Protein AF-A0A135WG41-F1 (afdb_monomer_lite)

Radius of gyration: 17.04 Å; chains: 1; bounding box: 44×30×46 Å

Sequence (139 aa):
MECYDFHQKEIEEKCKSNSIEYTKAKWGENDFYFKIKAQNIEQFNVVFPYAYANGSMNNFACLSLEKDVFSIGHRVFKRVWGEIKDTETPIITINDNTALLWVSYDGDGAVFISNDNRYSQLSLLTKTFPLNTNYSIWC

pLDDT: mean 84.3, std 11.3, range [27.62, 96.19]

Foldseek 3Di:
DDPDPVLVVVLVVLCVVVVWDKDKDDDPDHDIDIDTDDPDPVSCVSCVVVLLVCQLQVHKRKDKPPDDQWDWDWDWDQDPPRDIDTDIDIDGDADAFIWMWIQHYNSPDIDIDHPYPCPVDPVSVVVPDPPPDDDDDDD

Structure (mmCIF, N/CA/C/O backbone):
data_AF-A0A135WG41-F1
#
_entry.id   AF-A0A135WG41-F1
#
loop_
_atom_site.group_PDB
_atom_site.id
_atom_site.type_symbol
_atom_site.label_atom_id
_atom_site.label_alt_id
_atom_site.label_comp_id
_atom_site.label_asym_id
_atom_site.label_entity_id
_atom_site.label_seq_id
_atom_site.pdbx_PDB_ins_code
_atom_site.Cartn_x
_atom_site.Cartn_y
_atom_site.Cartn_z
_atom_site.occupancy
_atom_site.B_iso_or_equiv
_atom_site.auth_seq_id
_atom_site.auth_comp_id
_atom_site.auth_asym_id
_atom_site.auth_atom_id
_atom_site.pdbx_PDB_model_num
ATOM 1 N N . MET A 1 1 ? 11.567 10.101 -11.076 1.00 27.62 1 MET A N 1
ATOM 2 C CA . MET A 1 1 ? 11.309 11.548 -11.283 1.00 27.62 1 MET A CA 1
ATOM 3 C C . MET A 1 1 ? 11.142 12.145 -9.894 1.00 27.62 1 MET A C 1
ATOM 5 O O . MET A 1 1 ? 10.538 11.468 -9.077 1.00 27.62 1 MET A O 1
ATOM 9 N N . GLU A 1 2 ? 11.796 13.273 -9.602 1.00 31.48 2 GLU A N 1
ATOM 10 C CA . GLU A 1 2 ? 12.185 13.732 -8.251 1.00 31.48 2 GLU A CA 1
ATOM 11 C C . GLU A 1 2 ? 11.108 13.573 -7.163 1.00 31.48 2 GLU A C 1
ATOM 13 O O . GLU A 1 2 ? 10.164 14.350 -7.064 1.00 31.48 2 GLU A O 1
ATOM 18 N N . CYS A 1 3 ? 11.310 12.595 -6.283 1.00 38.53 3 CYS A N 1
ATOM 19 C CA . CYS A 1 3 ? 10.788 12.635 -4.927 1.00 38.53 3 CYS A CA 1
ATOM 20 C C . CYS A 1 3 ? 12.013 12.859 -4.035 1.00 38.53 3 CYS A C 1
ATOM 22 O O . CYS A 1 3 ? 12.946 12.057 -4.036 1.00 38.53 3 CYS A O 1
ATOM 24 N N . TYR A 1 4 ? 12.069 14.030 -3.399 1.00 47.19 4 TYR A N 1
ATOM 25 C CA . TYR A 1 4 ? 13.244 14.521 -2.685 1.00 47.19 4 TYR A CA 1
ATOM 26 C C . TYR A 1 4 ? 13.749 13.511 -1.642 1.00 47.19 4 TYR A C 1
ATOM 28 O O . TYR A 1 4 ? 12.971 13.023 -0.820 1.00 47.19 4 TYR A O 1
ATOM 36 N N . ASP A 1 5 ? 15.074 13.313 -1.599 1.00 53.22 5 ASP A N 1
ATOM 37 C CA . ASP A 1 5 ? 15.834 12.553 -0.582 1.00 53.22 5 ASP A CA 1
ATOM 38 C C . ASP A 1 5 ? 15.389 12.823 0.877 1.00 53.22 5 ASP A C 1
ATOM 40 O O . ASP A 1 5 ? 15.638 12.018 1.780 1.00 53.22 5 ASP A O 1
ATOM 44 N N . PHE A 1 6 ? 14.740 13.966 1.127 1.00 52.41 6 PHE A N 1
ATOM 45 C CA . PHE A 1 6 ? 14.243 14.388 2.432 1.00 52.41 6 PHE A CA 1
ATOM 46 C C . PHE A 1 6 ? 13.127 13.483 2.985 1.00 52.41 6 PHE A C 1
ATOM 48 O O . PHE A 1 6 ? 13.208 13.069 4.141 1.00 52.41 6 PHE A O 1
ATOM 55 N N . HIS A 1 7 ? 12.137 13.093 2.170 1.00 68.31 7 HIS A N 1
ATOM 56 C CA . HIS A 1 7 ? 11.020 12.263 2.647 1.00 68.31 7 HIS A CA 1
ATOM 57 C C . HIS A 1 7 ? 11.452 10.830 2.963 1.00 68.31 7 HIS A C 1
ATOM 59 O O . HIS A 1 7 ? 10.914 10.204 3.877 1.00 68.31 7 HIS A O 1
ATOM 65 N N . GLN A 1 8 ? 12.455 10.318 2.243 1.00 76.62 8 GLN A N 1
ATOM 66 C CA . GLN A 1 8 ? 12.993 8.987 2.493 1.00 76.62 8 GLN A CA 1
ATOM 67 C C . GLN A 1 8 ? 13.700 8.915 3.854 1.00 76.62 8 GLN A C 1
ATOM 69 O O . GLN A 1 8 ? 13.484 7.979 4.621 1.00 76.62 8 GLN A O 1
ATOM 74 N N . LYS A 1 9 ? 14.553 9.889 4.185 1.00 83.31 9 LYS A N 1
ATOM 75 C CA . LYS A 1 9 ? 15.227 9.885 5.493 1.00 83.31 9 LYS A CA 1
ATOM 76 C C . LYS A 1 9 ? 14.227 10.043 6.631 1.00 83.31 9 LYS A C 1
ATOM 78 O O . LYS A 1 9 ? 14.311 9.309 7.612 1.00 83.31 9 LYS A O 1
ATOM 83 N N . GLU A 1 10 ? 13.252 10.929 6.459 1.00 88.38 10 GLU A N 1
ATOM 84 C CA . GLU A 1 10 ? 12.213 11.163 7.456 1.00 88.38 10 GLU A CA 1
ATOM 85 C C . GLU A 1 10 ? 11.389 9.895 7.735 1.00 88.38 10 GLU A C 1
ATOM 87 O O . GLU A 1 10 ? 11.245 9.497 8.893 1.00 88.38 10 GLU A O 1
ATOM 92 N N . ILE A 1 11 ? 10.902 9.204 6.696 1.00 88.44 11 ILE A N 1
ATOM 93 C CA . ILE A 1 11 ? 10.103 7.984 6.882 1.00 88.44 11 ILE A CA 1
ATOM 94 C C . ILE A 1 11 ? 10.930 6.856 7.513 1.00 88.44 11 ILE A C 1
ATOM 96 O O . ILE A 1 11 ? 10.425 6.121 8.362 1.00 88.44 11 ILE A O 1
ATOM 100 N N . GLU A 1 12 ? 12.218 6.746 7.168 1.00 90.19 12 GLU A N 1
ATOM 101 C CA . GLU A 1 12 ? 13.136 5.783 7.782 1.00 90.19 12 GLU A CA 1
ATOM 102 C C . GLU A 1 12 ? 13.349 6.072 9.276 1.00 90.19 12 GLU A C 1
ATOM 104 O O . GLU A 1 12 ? 13.324 5.152 10.095 1.00 90.19 12 GLU A O 1
ATOM 109 N N . GLU A 1 13 ? 13.532 7.337 9.656 1.00 92.88 13 GLU A N 1
ATOM 110 C CA . GLU A 1 13 ? 13.663 7.754 11.056 1.00 92.88 13 GLU A CA 1
ATOM 111 C C . GLU A 1 13 ? 12.376 7.512 11.849 1.00 92.88 13 GLU A C 1
ATOM 113 O O . GLU A 1 13 ? 12.426 7.001 12.974 1.00 92.88 13 GLU A O 1
ATOM 118 N N . LYS A 1 14 ? 11.209 7.802 11.260 1.00 93.12 14 LYS A N 1
ATOM 119 C CA . LYS A 1 14 ? 9.910 7.475 11.863 1.00 93.12 14 LYS A CA 1
ATOM 120 C C . LYS A 1 14 ? 9.739 5.978 12.060 1.00 93.12 14 LYS A C 1
ATOM 122 O O . LYS A 1 14 ? 9.340 5.563 13.147 1.00 93.12 14 LYS A O 1
ATOM 127 N N . CYS A 1 15 ? 10.092 5.165 11.067 1.00 93.81 15 CYS A N 1
ATOM 128 C CA . CYS A 1 15 ? 10.003 3.716 11.202 1.00 93.81 15 CYS A CA 1
ATOM 129 C C . CYS A 1 15 ? 10.922 3.206 12.320 1.00 93.81 15 CYS A C 1
ATOM 131 O O . CYS A 1 15 ? 10.469 2.473 13.195 1.00 93.81 15 CYS A O 1
ATOM 133 N N . LYS A 1 16 ? 12.183 3.658 12.363 1.00 94.81 16 LYS A N 1
ATOM 134 C CA . LYS A 1 16 ? 13.141 3.276 13.417 1.00 94.81 16 LYS A CA 1
ATOM 135 C C . LYS A 1 16 ? 12.668 3.681 14.812 1.00 94.81 16 LYS A C 1
ATOM 137 O O . LYS A 1 16 ? 12.663 2.852 15.716 1.00 94.81 16 LYS A O 1
ATOM 142 N N . SER A 1 17 ? 12.245 4.934 14.985 1.00 96.19 17 SER A N 1
ATOM 143 C CA . SER A 1 17 ? 11.791 5.461 16.283 1.00 96.19 17 SER A CA 1
ATOM 144 C C . SER A 1 17 ? 10.516 4.794 16.805 1.00 96.19 17 SER A C 1
ATOM 146 O O . SER A 1 17 ? 10.296 4.780 18.012 1.00 96.19 17 SER A O 1
ATOM 148 N N . ASN A 1 18 ? 9.709 4.194 15.924 1.00 95.44 18 ASN A N 1
ATOM 149 C CA . ASN A 1 18 ? 8.463 3.508 16.278 1.00 95.44 18 ASN A CA 1
ATOM 150 C C . ASN A 1 18 ? 8.553 1.973 16.164 1.00 95.44 18 ASN A C 1
ATOM 152 O O . ASN A 1 18 ? 7.529 1.290 16.230 1.00 95.44 18 ASN A O 1
ATOM 156 N N . SER A 1 19 ? 9.764 1.419 16.004 1.00 95.75 19 SER A N 1
ATOM 157 C CA . SER A 1 19 ? 9.998 -0.027 15.837 1.00 95.75 19 SER A CA 1
ATOM 158 C C . SER A 1 19 ? 9.146 -0.653 14.719 1.00 95.75 19 SER A C 1
ATOM 160 O O . SER A 1 19 ? 8.568 -1.727 14.883 1.00 95.75 19 SER A O 1
ATOM 162 N N . ILE A 1 20 ? 9.037 0.046 13.588 1.00 95.12 20 ILE A N 1
ATOM 163 C CA . ILE A 1 20 ? 8.280 -0.382 12.410 1.00 95.12 20 ILE A CA 1
ATOM 164 C C . ILE A 1 20 ? 9.235 -1.058 11.432 1.00 95.12 20 ILE A C 1
ATOM 166 O O . ILE A 1 20 ? 10.252 -0.484 11.035 1.00 95.12 20 ILE A O 1
ATOM 170 N N . GLU A 1 21 ? 8.892 -2.278 11.028 1.00 94.00 21 GLU A N 1
ATOM 171 C CA . GLU A 1 21 ? 9.632 -3.015 10.010 1.00 94.00 21 GLU A CA 1
ATOM 172 C C . GLU A 1 21 ? 9.409 -2.372 8.638 1.00 94.00 21 GLU A C 1
ATOM 174 O O . GLU A 1 21 ? 8.274 -2.100 8.231 1.00 94.00 21 GLU A O 1
ATOM 179 N N . TYR A 1 22 ? 10.500 -2.151 7.908 1.00 91.25 22 TYR A N 1
ATOM 180 C CA . TYR A 1 22 ? 10.439 -1.654 6.545 1.00 91.25 22 TYR A CA 1
ATOM 181 C C . TYR A 1 22 ? 11.516 -2.287 5.666 1.00 91.25 22 TYR A C 1
ATOM 183 O O . TYR A 1 22 ? 12.608 -2.627 6.118 1.00 91.25 22 TYR A O 1
ATOM 191 N N . THR A 1 23 ? 11.205 -2.425 4.382 1.00 87.56 23 THR A N 1
ATOM 192 C CA . THR A 1 23 ? 12.144 -2.814 3.328 1.00 87.56 23 THR A CA 1
ATOM 193 C C . THR A 1 23 ? 12.224 -1.687 2.315 1.00 87.56 23 THR A C 1
ATOM 195 O O . THR A 1 23 ? 11.201 -1.114 1.940 1.00 87.56 23 THR A O 1
ATOM 198 N N . LYS A 1 24 ? 13.436 -1.389 1.847 1.00 84.25 24 LYS A N 1
ATOM 199 C CA . LYS A 1 24 ? 13.661 -0.424 0.775 1.00 84.25 24 LYS A CA 1
ATOM 200 C C . LYS A 1 24 ? 14.483 -1.034 -0.348 1.00 84.25 24 LYS A C 1
ATOM 202 O O . LYS A 1 24 ? 15.397 -1.813 -0.087 1.00 84.25 24 LYS A O 1
ATOM 207 N N . ALA A 1 25 ? 14.183 -0.639 -1.573 1.00 77.62 25 ALA A N 1
ATOM 208 C CA . ALA A 1 25 ? 15.002 -0.927 -2.742 1.00 77.62 25 ALA A CA 1
ATOM 209 C C . ALA A 1 25 ? 15.178 0.361 -3.549 1.00 77.62 25 ALA A C 1
ATOM 211 O O . ALA A 1 25 ? 14.276 1.195 -3.580 1.00 77.62 25 ALA A O 1
ATOM 212 N N . LYS A 1 26 ? 16.346 0.539 -4.168 1.00 74.69 26 LYS A N 1
ATOM 213 C CA . LYS A 1 26 ? 16.621 1.652 -5.082 1.00 74.69 26 LYS A CA 1
ATOM 214 C C . LYS A 1 26 ? 16.919 1.081 -6.463 1.00 74.69 26 LYS A C 1
ATOM 216 O O . LYS A 1 26 ? 17.713 0.148 -6.575 1.00 74.69 26 LYS A O 1
ATOM 221 N N . TRP A 1 27 ? 16.310 1.661 -7.486 1.00 69.75 27 TRP A N 1
ATOM 222 C CA . TRP A 1 27 ? 16.433 1.269 -8.882 1.00 69.75 27 TRP A CA 1
ATOM 223 C C . TRP A 1 27 ? 16.813 2.485 -9.725 1.00 69.75 27 TRP A C 1
ATOM 225 O O . TRP A 1 27 ? 16.091 3.476 -9.811 1.00 69.75 27 TRP A O 1
ATOM 235 N N . GLY A 1 28 ? 17.996 2.428 -10.333 1.00 64.25 28 GLY A N 1
ATOM 236 C CA . GLY A 1 28 ? 18.559 3.585 -11.023 1.00 64.25 28 GLY A CA 1
ATOM 237 C C . GLY A 1 28 ? 18.757 4.786 -10.092 1.00 64.25 28 GLY A C 1
ATOM 238 O O . GLY A 1 28 ? 18.891 4.654 -8.873 1.00 64.25 28 GLY A O 1
ATOM 239 N N . GLU A 1 29 ? 18.810 5.980 -10.674 1.00 64.75 29 GLU A N 1
ATOM 240 C CA . GLU A 1 29 ? 19.069 7.200 -9.905 1.00 64.75 29 GLU A CA 1
ATOM 241 C C . GLU A 1 29 ? 17.842 7.672 -9.115 1.00 64.75 29 GLU A C 1
ATOM 243 O O . GLU A 1 29 ? 18.006 8.185 -8.006 1.00 64.75 29 GLU A O 1
ATOM 248 N N . ASN A 1 30 ? 16.634 7.429 -9.645 1.00 64.62 30 ASN A N 1
ATOM 249 C CA . ASN A 1 30 ? 15.412 8.124 -9.234 1.00 64.62 30 ASN A CA 1
ATOM 250 C C . ASN A 1 30 ? 14.242 7.232 -8.803 1.00 64.62 30 ASN A C 1
ATOM 252 O O . ASN A 1 30 ? 13.259 7.778 -8.303 1.00 64.62 30 ASN A O 1
ATOM 256 N N . ASP A 1 31 ? 14.297 5.918 -9.021 1.00 70.50 31 ASP A N 1
ATOM 257 C CA . ASP A 1 31 ? 13.200 5.033 -8.634 1.00 70.50 31 ASP A CA 1
ATOM 258 C C . ASP A 1 31 ? 13.556 4.365 -7.304 1.00 70.50 31 ASP A C 1
ATOM 260 O O . ASP A 1 31 ? 14.653 3.837 -7.112 1.00 70.50 31 ASP A O 1
ATOM 264 N N . PHE A 1 32 ? 12.639 4.404 -6.347 1.00 76.69 32 PHE A N 1
ATOM 265 C CA . PHE A 1 32 ? 12.788 3.685 -5.092 1.00 76.69 32 PHE A CA 1
ATOM 266 C C . PHE A 1 32 ? 11.469 3.038 -4.710 1.00 76.69 32 PHE A C 1
ATOM 268 O O . PHE A 1 32 ? 10.382 3.496 -5.058 1.00 76.69 32 PHE A O 1
ATOM 275 N N . TYR A 1 33 ? 11.589 1.951 -3.972 1.00 81.62 33 TYR A N 1
ATOM 276 C CA . TYR A 1 33 ? 10.481 1.221 -3.407 1.00 81.62 33 TYR A CA 1
ATOM 277 C C . TYR A 1 33 ? 10.619 1.217 -1.897 1.00 81.62 33 TYR A C 1
ATOM 279 O O . TYR A 1 33 ? 11.710 0.993 -1.366 1.00 81.62 33 TYR A O 1
ATOM 287 N N . PHE A 1 34 ? 9.501 1.443 -1.216 1.00 86.88 34 PHE A N 1
ATOM 288 C CA . PHE A 1 34 ? 9.421 1.406 0.232 1.00 86.88 34 PHE A CA 1
ATOM 289 C C . PHE A 1 34 ? 8.220 0.554 0.638 1.00 86.88 34 PHE A C 1
ATOM 291 O O . PHE A 1 34 ? 7.083 0.841 0.272 1.00 86.88 34 PHE A O 1
ATOM 298 N N . LYS A 1 35 ? 8.484 -0.514 1.385 1.00 89.94 35 LYS A N 1
ATOM 299 C CA . LYS A 1 35 ? 7.474 -1.405 1.954 1.00 89.94 35 LYS A CA 1
ATOM 300 C C . LYS A 1 35 ? 7.528 -1.287 3.456 1.00 89.94 35 LYS A C 1
ATOM 302 O O . LYS A 1 35 ? 8.590 -1.471 4.038 1.00 89.94 35 LYS A O 1
ATOM 307 N N . ILE A 1 36 ? 6.388 -1.023 4.070 1.00 91.69 36 ILE A N 1
ATOM 308 C CA . ILE A 1 36 ? 6.266 -0.833 5.512 1.00 91.69 36 ILE A CA 1
ATOM 309 C C . ILE A 1 36 ? 5.277 -1.851 6.045 1.00 91.69 36 ILE A C 1
ATOM 311 O O . ILE A 1 36 ? 4.222 -2.062 5.447 1.00 91.69 36 ILE A O 1
ATOM 315 N N . LYS A 1 37 ? 5.597 -2.445 7.191 1.00 92.56 37 LYS A N 1
ATOM 316 C CA . LYS A 1 37 ? 4.714 -3.371 7.888 1.00 92.56 37 LYS A CA 1
ATOM 317 C C . LYS A 1 37 ? 4.320 -2.795 9.245 1.00 92.56 37 LYS A C 1
ATOM 319 O O . LYS A 1 37 ? 5.021 -2.975 10.239 1.00 92.56 37 LYS A O 1
ATOM 324 N N . ALA A 1 38 ? 3.187 -2.097 9.271 1.00 92.75 38 ALA A N 1
ATOM 325 C CA . ALA A 1 38 ? 2.557 -1.657 10.511 1.00 92.75 38 ALA A CA 1
ATOM 326 C C . ALA A 1 38 ? 1.809 -2.829 11.168 1.00 92.75 38 ALA A C 1
ATOM 328 O O . ALA A 1 38 ? 1.080 -3.558 10.499 1.00 92.75 38 ALA A O 1
ATOM 329 N N . GLN A 1 39 ? 1.998 -3.008 12.474 1.00 92.75 39 GLN A N 1
ATOM 330 C CA . GLN A 1 39 ? 1.433 -4.114 13.260 1.00 92.75 39 GLN A CA 1
ATOM 331 C C . GLN A 1 39 ? 0.214 -3.695 14.093 1.00 92.75 39 GLN A C 1
ATOM 333 O O . GLN A 1 39 ? -0.533 -4.545 14.568 1.00 92.75 39 GLN A O 1
ATOM 338 N N . ASN A 1 40 ? 0.029 -2.392 14.312 1.00 92.38 40 ASN A N 1
ATOM 339 C CA . ASN A 1 40 ? -1.038 -1.832 15.136 1.00 92.38 40 ASN A CA 1
ATOM 340 C C . ASN A 1 40 ? -1.456 -0.438 14.639 1.00 92.38 40 ASN A C 1
ATOM 342 O O . ASN A 1 40 ? -0.867 0.112 13.702 1.00 92.38 40 ASN A O 1
ATOM 346 N N . ILE A 1 41 ? -2.499 0.117 15.261 1.00 92.56 41 ILE A N 1
ATOM 347 C CA . ILE A 1 41 ? -3.089 1.396 14.857 1.00 92.56 41 ILE A CA 1
ATOM 348 C C . ILE A 1 41 ? -2.142 2.573 15.111 1.00 92.56 41 ILE A C 1
ATOM 350 O O . ILE A 1 41 ? -2.115 3.520 14.331 1.00 92.56 41 ILE A O 1
ATOM 354 N N . GLU A 1 42 ? -1.318 2.506 16.156 1.00 95.00 42 GLU A N 1
ATOM 355 C CA . GLU A 1 42 ? -0.331 3.534 16.469 1.00 95.00 42 GLU A CA 1
ATOM 356 C C . GLU A 1 42 ? 0.718 3.626 15.356 1.00 95.00 42 GLU A C 1
ATOM 358 O O . GLU A 1 42 ? 0.974 4.707 14.827 1.00 95.00 42 GLU A O 1
ATOM 363 N N . GLN A 1 43 ? 1.265 2.485 14.932 1.00 94.81 43 GLN A N 1
ATOM 364 C CA . GLN A 1 43 ? 2.206 2.406 13.817 1.00 94.81 43 GLN A CA 1
ATOM 365 C C . GLN A 1 43 ? 1.550 2.801 12.494 1.00 94.81 43 GLN A C 1
ATOM 367 O O . GLN A 1 43 ? 2.172 3.501 11.697 1.00 94.81 43 GLN A O 1
ATOM 372 N N . PHE A 1 44 ? 0.294 2.404 12.267 1.00 92.81 44 PHE A N 1
ATOM 373 C CA . PHE A 1 44 ? -0.470 2.830 11.095 1.00 92.81 44 PHE A CA 1
ATOM 374 C C . PHE A 1 44 ? -0.585 4.358 11.027 1.00 92.81 44 PHE A C 1
ATOM 376 O O . PHE A 1 44 ? -0.270 4.948 9.996 1.00 92.81 44 PHE A O 1
ATOM 383 N N . ASN A 1 45 ? -0.949 5.010 12.133 1.00 93.88 45 ASN A N 1
ATOM 384 C CA . ASN A 1 45 ? -1.086 6.466 12.201 1.00 93.88 45 ASN A CA 1
ATOM 385 C C . ASN A 1 45 ? 0.238 7.203 11.952 1.00 93.88 45 ASN A C 1
ATOM 387 O O . ASN A 1 45 ? 0.226 8.324 11.449 1.00 93.88 45 ASN A O 1
ATOM 391 N N . VAL A 1 46 ? 1.378 6.580 12.268 1.00 93.38 46 VAL A N 1
ATOM 392 C CA . VAL A 1 46 ? 2.704 7.130 11.952 1.00 93.38 46 VAL A CA 1
ATOM 393 C C . VAL A 1 46 ? 2.982 7.096 10.449 1.00 93.38 46 VAL A C 1
ATOM 395 O O . VAL A 1 46 ? 3.557 8.042 9.921 1.00 93.38 46 VAL A O 1
ATOM 398 N N . VAL A 1 47 ? 2.596 6.026 9.750 1.00 91.31 47 VAL A N 1
ATOM 399 C CA . VAL A 1 47 ? 3.043 5.770 8.365 1.00 91.31 47 VAL A CA 1
ATOM 400 C C . VAL A 1 47 ? 2.026 6.201 7.312 1.00 91.31 47 VAL A C 1
ATOM 402 O O . VAL A 1 47 ? 2.411 6.565 6.201 1.00 91.31 47 VAL A O 1
ATOM 405 N N . PHE A 1 48 ? 0.735 6.200 7.650 1.00 90.00 48 PHE A N 1
ATOM 406 C CA . PHE A 1 48 ? -0.344 6.531 6.724 1.00 90.00 48 PHE A CA 1
ATOM 407 C C . PHE A 1 48 ? -0.213 7.930 6.097 1.00 90.00 48 PHE A C 1
ATOM 409 O O . PHE A 1 48 ? -0.378 8.020 4.879 1.00 90.00 48 PHE A O 1
ATOM 416 N N . PRO A 1 49 ? 0.163 9.001 6.830 1.00 90.56 49 PRO A N 1
ATOM 417 C CA . PRO A 1 49 ? 0.374 10.316 6.222 1.00 90.56 49 PRO A CA 1
ATOM 418 C C . PRO A 1 49 ? 1.413 10.304 5.094 1.00 90.56 49 PRO A C 1
ATOM 420 O O . PRO A 1 49 ? 1.236 10.988 4.089 1.00 90.56 49 PRO A O 1
ATOM 423 N N . TYR A 1 50 ? 2.464 9.487 5.218 1.00 88.19 50 TYR A N 1
ATOM 424 C CA . TYR A 1 50 ? 3.487 9.352 4.182 1.00 88.19 50 TYR A CA 1
ATOM 425 C C . TYR A 1 50 ? 2.985 8.560 2.974 1.00 88.19 50 TYR A C 1
ATOM 427 O O . TYR A 1 50 ? 3.293 8.923 1.839 1.00 88.19 50 TYR A O 1
ATOM 435 N N . ALA A 1 51 ? 2.209 7.494 3.199 1.00 86.19 51 ALA A N 1
ATOM 436 C CA . ALA A 1 51 ? 1.583 6.736 2.116 1.00 86.19 51 ALA A CA 1
ATOM 437 C C . ALA A 1 51 ? 0.595 7.614 1.331 1.00 86.19 51 ALA A C 1
ATOM 439 O O . ALA A 1 51 ? 0.645 7.649 0.103 1.00 86.19 51 ALA A O 1
ATOM 440 N N . TYR A 1 52 ? -0.239 8.378 2.040 1.00 86.94 52 TYR A N 1
ATOM 441 C CA . TYR A 1 52 ? -1.169 9.333 1.446 1.00 86.94 52 TYR A CA 1
ATOM 442 C C . TYR A 1 52 ? -0.435 10.404 0.633 1.00 86.94 52 TYR A C 1
ATOM 444 O O . TYR A 1 52 ? -0.707 10.551 -0.554 1.00 86.94 52 TYR A O 1
ATOM 452 N N . ALA A 1 53 ? 0.555 11.079 1.231 1.00 86.50 53 ALA A N 1
ATOM 453 C CA . ALA A 1 53 ? 1.336 12.112 0.552 1.00 86.50 53 ALA A CA 1
ATOM 454 C C . ALA A 1 53 ? 2.022 11.589 -0.719 1.00 86.50 53 ALA A C 1
ATOM 456 O O . ALA A 1 53 ? 2.027 12.274 -1.736 1.00 86.50 53 ALA A O 1
ATOM 457 N N . ASN A 1 54 ? 2.558 10.362 -0.696 1.00 85.12 54 ASN A N 1
ATOM 458 C CA . ASN A 1 54 ? 3.155 9.759 -1.886 1.00 85.12 54 ASN A CA 1
ATOM 459 C C . ASN A 1 54 ? 2.121 9.524 -2.993 1.00 85.12 54 ASN A C 1
ATOM 461 O O . ASN A 1 54 ? 2.383 9.892 -4.135 1.00 85.12 54 ASN A O 1
ATOM 465 N N . GLY A 1 55 ? 0.949 8.972 -2.659 1.00 84.69 55 GLY A N 1
ATOM 466 C CA . GLY A 1 55 ? -0.159 8.834 -3.612 1.00 84.69 55 GLY A CA 1
ATOM 467 C C . GLY A 1 55 ? -0.539 10.173 -4.248 1.00 84.69 55 GLY A C 1
ATOM 468 O O . GLY A 1 55 ? -0.575 10.295 -5.472 1.00 84.69 55 GLY A O 1
ATOM 469 N N . SER A 1 56 ? -0.686 11.209 -3.417 1.00 84.06 56 SER A N 1
ATOM 470 C CA . SER A 1 56 ? -0.994 12.574 -3.859 1.00 84.06 56 SER A CA 1
ATOM 471 C C . SER A 1 56 ? 0.093 13.221 -4.719 1.00 84.06 56 SER A C 1
ATOM 473 O O . SER A 1 56 ? -0.206 14.105 -5.511 1.00 84.06 56 SER A O 1
ATOM 475 N N . MET A 1 57 ? 1.351 12.795 -4.596 1.00 84.69 57 MET A N 1
ATOM 476 C CA . MET A 1 57 ? 2.472 13.268 -5.421 1.00 84.69 57 MET A CA 1
ATOM 477 C C . MET A 1 57 ? 2.659 12.451 -6.704 1.00 84.69 57 MET A C 1
ATOM 479 O O . MET A 1 57 ? 3.724 12.480 -7.320 1.00 84.69 57 MET A O 1
ATOM 483 N N . ASN A 1 58 ? 1.634 11.711 -7.113 1.00 81.69 58 ASN A N 1
ATOM 484 C CA . ASN A 1 58 ? 1.652 10.859 -8.291 1.00 81.69 58 ASN A CA 1
ATOM 485 C C . ASN A 1 58 ? 2.589 9.643 -8.203 1.00 81.69 58 ASN A C 1
ATOM 487 O O . ASN A 1 58 ? 2.936 9.038 -9.222 1.00 81.69 58 ASN A O 1
ATOM 491 N N . ASN A 1 59 ? 2.941 9.223 -6.982 1.00 83.62 59 ASN A N 1
ATOM 492 C CA . ASN A 1 59 ? 3.635 7.961 -6.743 1.00 83.62 59 ASN A CA 1
ATOM 493 C C . ASN A 1 59 ? 2.635 6.827 -6.502 1.00 83.62 59 ASN A C 1
ATOM 495 O O . ASN A 1 59 ? 1.519 7.019 -6.022 1.00 83.62 59 ASN A O 1
ATOM 499 N N . PHE A 1 60 ? 3.053 5.600 -6.799 1.00 85.44 60 PHE A N 1
ATOM 500 C CA . PHE A 1 60 ? 2.267 4.429 -6.432 1.00 85.44 60 PHE A CA 1
ATOM 501 C C . PHE A 1 60 ? 2.314 4.214 -4.911 1.00 85.44 60 PHE A C 1
ATOM 503 O O . PHE A 1 60 ? 3.375 3.914 -4.362 1.00 85.44 60 PHE A O 1
ATOM 510 N N . ALA A 1 61 ? 1.165 4.329 -4.239 1.00 89.38 61 ALA A N 1
ATOM 511 C CA . ALA A 1 61 ? 1.030 4.097 -2.803 1.00 89.38 61 ALA A CA 1
ATOM 512 C C . ALA A 1 61 ? -0.190 3.219 -2.502 1.00 89.38 61 ALA A C 1
ATOM 514 O O . ALA A 1 61 ? -1.338 3.621 -2.694 1.00 89.38 61 ALA A O 1
ATOM 515 N N . CYS A 1 62 ? 0.059 2.004 -2.019 1.00 90.88 62 CYS A N 1
ATOM 516 C CA . CYS A 1 62 ? -0.985 1.028 -1.735 1.00 90.88 62 CYS A CA 1
ATOM 517 C C . CYS A 1 62 ? -0.775 0.392 -0.362 1.00 90.88 62 CYS A C 1
ATOM 519 O O . CYS A 1 62 ? 0.357 0.211 0.087 1.00 90.88 62 CYS A O 1
ATOM 521 N N . LEU A 1 63 ? -1.880 0.056 0.296 1.00 91.38 63 LEU A N 1
ATOM 522 C CA . LEU A 1 63 ? -1.923 -0.573 1.605 1.00 91.38 63 LEU A CA 1
ATOM 523 C C . LEU A 1 63 ? -2.759 -1.846 1.519 1.00 91.38 63 LEU A C 1
ATOM 525 O O . LEU A 1 63 ? -3.802 -1.862 0.868 1.00 91.38 63 LEU A O 1
ATOM 529 N N . SER A 1 64 ? -2.322 -2.895 2.206 1.00 90.94 64 SER A 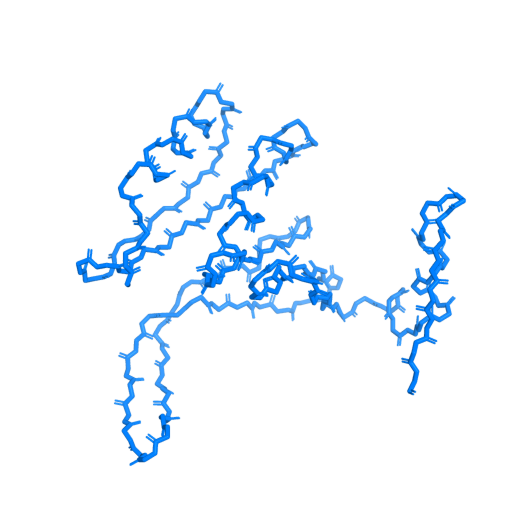N 1
ATOM 530 C CA . SER A 1 64 ? -3.117 -4.095 2.448 1.00 90.94 64 SER A CA 1
ATOM 531 C C . SER A 1 64 ? -3.399 -4.232 3.935 1.00 90.94 64 SER A C 1
ATOM 533 O O . SER A 1 64 ? -2.575 -3.862 4.774 1.00 90.94 64 SER A O 1
ATOM 535 N N . LEU A 1 65 ? -4.568 -4.772 4.264 1.00 85.06 65 LEU A N 1
ATOM 536 C CA . LEU A 1 65 ? -4.927 -5.082 5.643 1.00 85.06 65 LEU A CA 1
ATOM 537 C C . LEU A 1 65 ? -4.571 -6.539 5.967 1.00 85.06 65 LEU A C 1
ATOM 539 O O . LEU A 1 65 ? -4.803 -7.421 5.140 1.00 85.06 65 LEU A O 1
ATOM 543 N N . GLU A 1 66 ? -4.030 -6.777 7.168 1.00 81.94 66 GLU A N 1
ATOM 544 C CA . GLU A 1 66 ? -3.711 -8.087 7.784 1.00 81.94 66 GLU A CA 1
ATOM 545 C C . GLU A 1 66 ? -2.662 -8.963 7.079 1.00 81.94 66 GLU A C 1
ATOM 547 O O . GLU A 1 66 ? -1.936 -9.705 7.742 1.00 81.94 66 GLU A O 1
ATOM 552 N N . LYS A 1 67 ? -2.561 -8.901 5.751 1.00 85.31 67 LYS A N 1
ATOM 553 C CA . LYS A 1 67 ? -1.719 -9.784 4.947 1.00 85.31 67 LYS A CA 1
ATOM 554 C C . LYS A 1 67 ? -0.692 -8.991 4.170 1.00 85.31 67 LYS A C 1
ATOM 556 O O . LYS A 1 67 ? -1.016 -8.011 3.501 1.00 85.31 67 LYS A O 1
ATOM 561 N N . ASP A 1 68 ? 0.536 -9.483 4.197 1.00 89.31 68 ASP A N 1
ATOM 562 C CA . ASP A 1 68 ? 1.561 -9.043 3.270 1.00 89.31 68 ASP A CA 1
ATOM 563 C C . ASP A 1 68 ? 1.316 -9.684 1.899 1.00 89.31 68 ASP A C 1
ATOM 565 O O . ASP A 1 68 ? 1.494 -10.887 1.713 1.00 89.31 68 ASP A O 1
ATOM 569 N N . VAL A 1 69 ? 0.856 -8.869 0.955 1.00 90.81 69 VAL A N 1
ATOM 570 C CA . VAL A 1 69 ? 0.514 -9.279 -0.415 1.00 90.81 69 VAL A CA 1
ATOM 571 C C . VAL A 1 69 ? 1.426 -8.636 -1.456 1.00 90.81 69 VAL A C 1
ATOM 573 O O . VAL A 1 69 ? 1.196 -8.793 -2.656 1.00 90.81 69 VAL A O 1
ATOM 576 N N . PHE A 1 70 ? 2.451 -7.911 -1.004 1.00 89.62 70 PHE A N 1
ATOM 577 C CA . PHE A 1 70 ? 3.346 -7.142 -1.856 1.00 89.62 70 PHE A CA 1
ATOM 578 C C . PHE A 1 70 ? 4.665 -7.878 -2.060 1.00 89.62 70 PHE A C 1
ATOM 580 O O . PHE A 1 70 ? 5.381 -8.193 -1.106 1.00 89.62 70 PHE A O 1
ATOM 587 N N . SER A 1 71 ? 5.034 -8.072 -3.318 1.00 87.94 71 SER A N 1
ATOM 588 C CA . SER A 1 71 ? 6.354 -8.544 -3.720 1.00 87.94 71 SER A CA 1
ATOM 589 C C . SER A 1 71 ? 6.928 -7.655 -4.818 1.00 87.94 71 SER A C 1
ATOM 591 O O . SER A 1 71 ? 6.229 -6.824 -5.395 1.00 87.94 71 SER A O 1
ATOM 593 N N . ILE A 1 72 ? 8.220 -7.812 -5.091 1.00 83.69 72 ILE A N 1
ATOM 594 C CA . ILE A 1 72 ? 8.884 -7.198 -6.239 1.00 83.69 72 ILE A CA 1
ATOM 595 C C . ILE A 1 72 ? 9.243 -8.303 -7.220 1.00 83.69 72 ILE A C 1
ATOM 597 O O . ILE A 1 72 ? 9.696 -9.376 -6.821 1.00 83.69 72 ILE A O 1
ATOM 601 N N . GLY A 1 73 ? 9.066 -8.034 -8.508 1.00 85.25 73 GLY A N 1
ATOM 602 C CA . GLY A 1 73 ? 9.576 -8.910 -9.550 1.00 85.25 73 GLY A CA 1
ATOM 603 C C . GLY A 1 73 ? 9.680 -8.214 -10.896 1.00 85.25 73 GLY A C 1
ATOM 604 O O . GLY A 1 73 ? 9.071 -7.170 -11.125 1.00 85.25 73 GLY A O 1
ATOM 605 N N . HIS A 1 74 ? 10.446 -8.820 -11.800 1.00 86.94 74 HIS A N 1
ATOM 606 C CA . HIS A 1 74 ? 10.594 -8.338 -13.168 1.00 86.94 74 HIS A CA 1
ATOM 607 C C . HIS A 1 74 ? 9.312 -8.562 -13.971 1.00 86.94 74 HIS A C 1
ATOM 609 O O . HIS A 1 74 ? 8.673 -9.623 -13.895 1.00 86.94 74 HIS A O 1
ATOM 615 N N . ARG A 1 75 ? 8.921 -7.544 -14.734 1.00 88.25 75 ARG A N 1
ATOM 616 C CA . ARG A 1 75 ? 7.780 -7.577 -15.644 1.00 88.25 75 ARG A CA 1
ATOM 617 C C . ARG A 1 75 ? 8.134 -6.849 -16.933 1.00 88.25 75 ARG A C 1
ATOM 619 O O . ARG A 1 75 ? 8.735 -5.779 -16.922 1.00 88.25 75 ARG A O 1
ATOM 626 N N . VAL A 1 76 ? 7.694 -7.439 -18.039 1.00 88.69 76 VAL A N 1
ATOM 627 C CA . VAL A 1 76 ? 7.851 -6.882 -19.379 1.00 88.69 76 VAL A CA 1
ATOM 628 C C . VAL A 1 76 ? 6.541 -6.214 -19.779 1.00 88.69 76 VAL A C 1
ATOM 630 O O . VAL A 1 76 ? 5.514 -6.878 -19.919 1.00 88.69 76 VAL A O 1
ATOM 633 N N . PHE A 1 77 ? 6.574 -4.898 -19.966 1.00 86.81 77 PHE A N 1
ATOM 634 C CA . PHE A 1 77 ? 5.429 -4.100 -20.388 1.00 86.81 77 PHE A CA 1
ATOM 635 C C . PHE A 1 77 ? 5.592 -3.659 -21.829 1.00 86.81 77 PHE A C 1
ATOM 637 O O . PHE A 1 77 ? 6.630 -3.124 -22.219 1.00 86.81 77 PHE A O 1
ATOM 644 N N . LYS A 1 78 ? 4.517 -3.796 -22.599 1.00 88.06 78 LYS A N 1
ATOM 645 C CA . LYS A 1 78 ? 4.394 -3.116 -23.881 1.00 88.06 78 LYS A CA 1
ATOM 646 C C . LYS A 1 78 ? 3.843 -1.715 -23.629 1.00 88.06 78 LYS A C 1
ATOM 648 O O . LYS A 1 78 ? 2.704 -1.568 -23.192 1.00 88.06 78 LYS A O 1
ATOM 653 N N . ARG A 1 79 ? 4.660 -0.696 -23.870 1.00 81.62 79 ARG A N 1
ATOM 654 C CA . ARG A 1 79 ? 4.254 0.708 -23.794 1.00 81.62 79 ARG A CA 1
ATOM 655 C C . ARG A 1 79 ? 3.532 1.130 -25.072 1.00 81.62 79 ARG A C 1
ATOM 657 O O . ARG A 1 79 ? 3.522 0.420 -26.085 1.00 81.62 79 ARG A O 1
ATOM 664 N N . VAL A 1 80 ? 2.923 2.312 -25.010 1.00 75.56 80 VAL A N 1
ATOM 665 C CA . VAL A 1 80 ? 2.394 3.002 -26.193 1.00 75.56 80 VAL A CA 1
ATOM 666 C C . VAL A 1 80 ? 3.523 3.106 -27.226 1.00 75.56 80 VAL A C 1
ATOM 668 O O . VAL A 1 80 ? 4.674 3.295 -26.847 1.00 75.56 80 VAL A O 1
ATOM 671 N N . TRP A 1 81 ? 3.205 2.926 -28.510 1.00 80.12 81 TRP A N 1
ATOM 672 C CA . TRP A 1 81 ? 4.169 2.888 -29.629 1.00 80.12 81 TRP A CA 1
ATOM 673 C C . TRP A 1 81 ? 5.017 1.615 -29.758 1.00 80.12 81 TRP A C 1
ATOM 675 O O . TRP A 1 81 ? 5.870 1.534 -30.634 1.00 80.12 81 TRP A O 1
ATOM 685 N N . GLY A 1 82 ? 4.735 0.574 -28.968 1.00 79.00 82 GLY A N 1
ATOM 686 C CA . GLY A 1 82 ? 5.350 -0.745 -29.149 1.00 79.00 82 GLY A CA 1
ATOM 687 C C . GLY A 1 82 ? 6.722 -0.905 -28.498 1.00 79.00 82 GLY A C 1
ATOM 688 O O . GLY A 1 82 ? 7.312 -1.977 -28.615 1.00 79.00 82 GLY A O 1
ATOM 689 N N . GLU A 1 83 ? 7.194 0.109 -27.773 1.00 82.44 83 GLU A N 1
ATOM 690 C CA . GLU A 1 83 ? 8.365 -0.013 -26.911 1.00 82.44 83 GLU A CA 1
ATOM 691 C C . GLU A 1 83 ? 8.133 -1.094 -25.851 1.00 82.44 83 GLU A C 1
ATOM 693 O O . GLU A 1 83 ? 7.092 -1.142 -25.190 1.00 82.44 83 GLU A O 1
ATOM 698 N N . ILE A 1 84 ? 9.122 -1.965 -25.680 1.00 86.56 84 ILE A N 1
ATOM 699 C CA . ILE A 1 84 ? 9.122 -2.988 -24.643 1.00 86.56 84 ILE A CA 1
ATOM 700 C C . ILE A 1 84 ? 9.966 -2.459 -23.488 1.00 86.56 84 ILE A C 1
ATOM 702 O O . ILE A 1 84 ? 11.154 -2.194 -23.660 1.00 86.56 84 ILE A O 1
ATOM 706 N N . LYS A 1 85 ? 9.359 -2.309 -22.310 1.00 82.88 85 LYS A N 1
ATOM 707 C CA . LYS A 1 85 ? 10.077 -2.000 -21.073 1.00 82.88 85 LYS A CA 1
ATOM 708 C C . LYS A 1 85 ? 10.124 -3.242 -20.199 1.00 82.88 85 LYS A C 1
ATOM 710 O O . LYS A 1 85 ? 9.085 -3.687 -19.721 1.00 82.88 85 LYS A O 1
ATOM 715 N N . ASP A 1 86 ? 11.324 -3.752 -19.968 1.00 84.81 86 ASP A N 1
ATOM 716 C CA . ASP A 1 86 ? 11.596 -4.714 -18.904 1.00 84.81 86 ASP A CA 1
ATOM 717 C C . ASP A 1 86 ? 12.000 -3.946 -17.642 1.00 84.81 86 ASP A C 1
ATOM 719 O O . ASP A 1 86 ? 12.871 -3.074 -17.696 1.00 84.81 86 ASP A O 1
ATOM 723 N N . THR A 1 87 ? 11.295 -4.168 -16.535 1.00 82.69 87 THR A N 1
ATOM 724 C CA . THR A 1 87 ? 11.521 -3.421 -15.295 1.00 82.69 87 THR A CA 1
ATOM 725 C C . THR A 1 87 ? 11.042 -4.192 -14.076 1.00 82.69 87 THR A C 1
ATOM 727 O O . THR A 1 87 ? 10.013 -4.876 -14.105 1.00 82.69 87 THR A O 1
ATOM 730 N N . GLU A 1 88 ? 11.751 -4.028 -12.962 1.00 80.75 88 GLU A N 1
ATOM 731 C CA . GLU A 1 88 ? 11.226 -4.416 -11.655 1.00 80.75 88 GLU A CA 1
ATOM 732 C C . GLU A 1 88 ? 9.969 -3.610 -11.346 1.00 80.75 88 GLU A C 1
ATOM 734 O O . GLU A 1 88 ? 9.881 -2.417 -11.641 1.00 80.75 88 GLU A O 1
ATOM 739 N N . THR A 1 89 ? 8.960 -4.299 -10.823 1.00 82.25 89 THR A N 1
ATOM 740 C CA . THR A 1 89 ? 7.641 -3.730 -10.561 1.00 82.25 89 THR A CA 1
ATOM 741 C C . THR A 1 89 ? 7.085 -4.285 -9.254 1.00 82.25 89 THR A C 1
ATOM 743 O O . THR A 1 89 ? 7.249 -5.482 -8.989 1.00 82.25 89 THR A O 1
ATOM 746 N N . PRO A 1 90 ? 6.385 -3.462 -8.454 1.00 82.81 90 PRO A N 1
ATOM 747 C CA . PRO A 1 90 ? 5.529 -3.957 -7.388 1.00 82.81 90 PRO A CA 1
ATOM 748 C C . PRO A 1 90 ? 4.470 -4.916 -7.939 1.00 82.81 90 PRO A C 1
ATOM 750 O O . PRO A 1 90 ? 3.710 -4.585 -8.847 1.00 82.81 90 PRO A O 1
ATOM 753 N N . ILE A 1 91 ? 4.412 -6.117 -7.381 1.00 88.25 91 ILE A N 1
ATOM 754 C CA . ILE A 1 91 ? 3.420 -7.137 -7.698 1.00 88.25 91 ILE A CA 1
ATOM 755 C C . ILE A 1 91 ? 2.536 -7.305 -6.472 1.00 88.25 91 ILE A C 1
ATOM 757 O O . ILE A 1 91 ? 3.023 -7.517 -5.361 1.00 88.25 91 ILE A O 1
ATOM 761 N N . ILE A 1 92 ? 1.228 -7.234 -6.691 1.00 90.06 92 ILE A N 1
ATOM 762 C CA . ILE A 1 92 ? 0.232 -7.492 -5.660 1.00 90.06 92 ILE A CA 1
ATOM 763 C C . ILE A 1 92 ? -0.406 -8.848 -5.938 1.00 90.06 92 ILE A C 1
ATOM 765 O O . ILE A 1 92 ? -0.962 -9.064 -7.014 1.00 90.06 92 ILE A O 1
ATOM 769 N N . THR A 1 93 ? -0.326 -9.761 -4.972 1.00 91.62 93 THR A N 1
ATOM 770 C CA . THR A 1 93 ? -0.958 -11.085 -5.069 1.00 91.62 93 THR A CA 1
ATOM 771 C C . THR A 1 93 ? -2.242 -11.102 -4.249 1.00 91.62 93 THR A C 1
ATOM 773 O O . THR A 1 93 ? -2.201 -11.124 -3.021 1.00 91.62 93 THR A O 1
ATOM 776 N N . ILE A 1 94 ? -3.389 -11.085 -4.926 1.00 88.06 94 ILE A N 1
ATOM 777 C CA . ILE A 1 94 ? -4.706 -11.114 -4.281 1.00 88.06 94 ILE A CA 1
ATOM 778 C C . ILE A 1 94 ? -5.096 -12.575 -4.032 1.00 88.06 94 ILE A C 1
ATOM 780 O O . ILE A 1 94 ? -5.416 -13.300 -4.970 1.00 88.06 94 ILE A O 1
ATOM 784 N N . ASN A 1 95 ? -5.060 -12.989 -2.765 1.00 85.00 95 ASN A N 1
ATOM 785 C CA . ASN A 1 95 ? -5.519 -1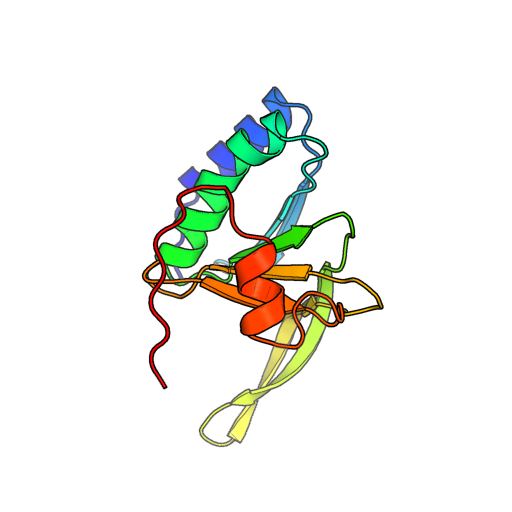4.300 -2.291 1.00 85.00 95 ASN A CA 1
ATOM 786 C C . ASN A 1 95 ? -6.838 -14.137 -1.527 1.00 85.00 95 ASN A C 1
ATOM 788 O O . ASN A 1 95 ? -7.292 -13.015 -1.333 1.00 85.00 95 ASN A O 1
ATOM 792 N N . ASP A 1 96 ? -7.464 -15.222 -1.070 1.00 82.94 96 ASP A N 1
ATOM 793 C CA . ASP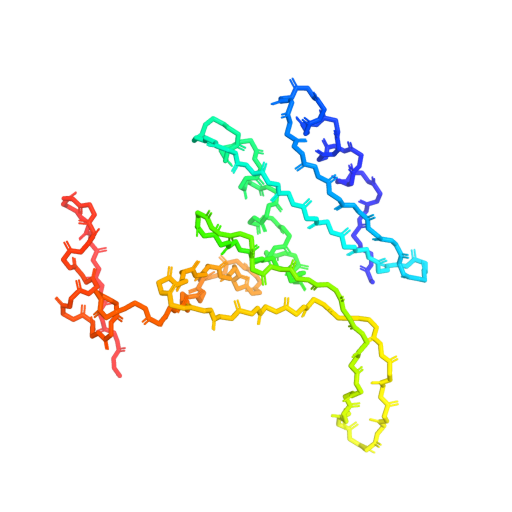 A 1 96 ? -8.739 -15.163 -0.337 1.00 82.94 96 ASP A CA 1
ATOM 794 C C . ASP A 1 96 ? -8.710 -14.165 0.834 1.00 82.94 96 ASP A C 1
ATOM 796 O O . ASP A 1 96 ? -7.762 -14.140 1.630 1.00 82.94 96 ASP A O 1
ATOM 800 N N . ASN A 1 97 ? -9.772 -13.366 0.962 1.00 83.00 97 ASN A N 1
ATOM 801 C CA . ASN A 1 97 ? -9.944 -12.330 1.988 1.00 83.00 97 ASN A CA 1
ATOM 802 C C . ASN A 1 97 ? -8.827 -11.270 1.986 1.00 83.00 97 ASN A C 1
ATOM 804 O O . ASN A 1 97 ? -8.370 -10.837 3.045 1.00 83.00 97 ASN A O 1
ATOM 808 N N . THR A 1 98 ? -8.345 -10.871 0.810 1.00 87.88 98 THR A N 1
ATOM 809 C CA . THR A 1 98 ? -7.428 -9.736 0.670 1.00 87.88 98 THR A CA 1
ATOM 810 C C . THR A 1 98 ? -8.234 -8.457 0.458 1.00 87.88 98 THR A C 1
ATOM 812 O O . THR A 1 98 ? -9.134 -8.405 -0.381 1.00 87.88 98 THR A O 1
ATOM 815 N N . ALA A 1 99 ? -7.891 -7.406 1.201 1.00 87.69 99 ALA A N 1
ATOM 816 C CA . ALA A 1 99 ? -8.397 -6.054 1.001 1.00 87.69 99 ALA A CA 1
ATOM 817 C C . ALA A 1 99 ? -7.222 -5.096 0.791 1.00 87.69 99 ALA A C 1
ATOM 819 O O . ALA A 1 99 ? -6.237 -5.131 1.535 1.00 87.69 99 ALA A O 1
ATOM 820 N N . LEU A 1 100 ? -7.341 -4.265 -0.238 1.00 91.69 100 LEU A N 1
ATOM 821 C CA . LEU A 1 100 ? -6.336 -3.316 -0.686 1.00 91.69 100 LEU A CA 1
ATOM 822 C C . LEU A 1 100 ? -6.953 -1.931 -0.799 1.00 91.69 100 LEU A C 1
ATOM 824 O O . LEU A 1 100 ? -8.066 -1.776 -1.304 1.00 91.69 100 LEU A O 1
ATOM 828 N N . LEU A 1 101 ? -6.187 -0.930 -0.390 1.00 90.00 101 LEU A N 1
ATOM 829 C CA . LEU A 1 101 ? -6.491 0.474 -0.592 1.00 90.00 101 LEU A CA 1
ATOM 830 C C . LEU A 1 101 ? -5.349 1.101 -1.388 1.00 90.00 101 LEU A C 1
ATOM 832 O O . LEU A 1 101 ? -4.202 1.090 -0.947 1.00 90.00 101 LEU A O 1
ATOM 836 N N . TRP A 1 102 ? -5.649 1.634 -2.562 1.00 90.94 102 TRP A N 1
ATOM 837 C CA . TRP A 1 102 ? -4.711 2.395 -3.378 1.00 90.94 102 TRP A CA 1
ATOM 838 C C . TRP A 1 102 ? -5.108 3.869 -3.332 1.00 90.94 102 TRP A C 1
ATOM 840 O O . TRP A 1 102 ? -6.230 4.212 -3.688 1.00 90.94 102 TRP A O 1
ATOM 850 N N . VAL A 1 103 ? -4.204 4.734 -2.874 1.00 87.12 103 VAL A N 1
ATOM 851 C CA . VAL A 1 103 ? -4.408 6.189 -2.902 1.00 87.12 103 VAL A CA 1
ATOM 852 C C . VAL A 1 103 ? -4.293 6.658 -4.351 1.00 87.12 103 VAL A C 1
ATOM 854 O O . VAL A 1 103 ? -3.274 6.385 -4.991 1.00 87.12 103 VAL A O 1
ATOM 857 N N . SER A 1 104 ? -5.338 7.304 -4.881 1.00 81.50 104 SER A N 1
ATOM 858 C CA . SER A 1 104 ? -5.313 7.781 -6.263 1.00 81.50 104 SER A CA 1
ATOM 859 C C . SER A 1 104 ? -4.247 8.856 -6.447 1.00 81.50 104 SER A C 1
ATOM 861 O O . SER A 1 104 ? -3.803 9.519 -5.504 1.00 81.50 104 SER A O 1
ATOM 863 N N . TYR A 1 105 ? -3.852 9.013 -7.704 1.00 76.88 105 TYR A N 1
ATOM 864 C CA . TYR A 1 105 ? -3.083 10.157 -8.161 1.00 76.88 105 TYR A CA 1
ATOM 865 C C . TYR A 1 105 ? -3.768 11.468 -7.755 1.00 76.88 105 TYR A C 1
ATOM 867 O O . TYR A 1 105 ? -4.988 11.523 -7.652 1.00 76.88 105 TYR A O 1
ATOM 875 N N . ASP A 1 106 ? -2.969 12.480 -7.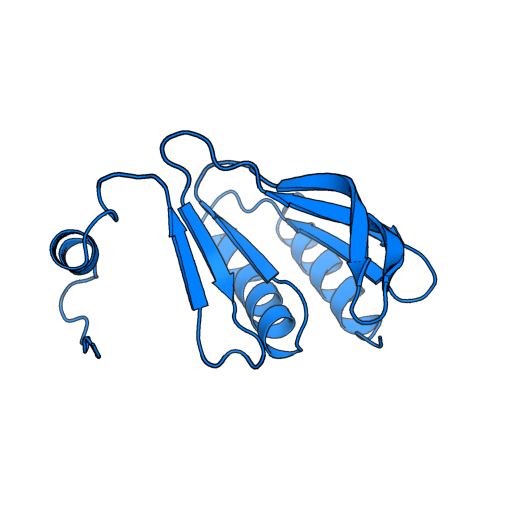418 1.00 79.31 106 ASP A N 1
ATOM 876 C CA . ASP A 1 106 ? -3.403 13.762 -6.842 1.00 79.31 106 ASP A CA 1
ATOM 877 C C . ASP A 1 106 ? -4.162 13.685 -5.491 1.00 79.31 106 ASP A C 1
ATOM 879 O O . ASP A 1 106 ? -4.495 14.715 -4.903 1.00 79.31 106 ASP A O 1
ATOM 883 N N . GLY A 1 107 ? -4.367 12.486 -4.923 1.00 75.94 107 GLY A N 1
ATOM 884 C CA . GLY A 1 107 ? -5.011 12.293 -3.618 1.00 75.94 107 GLY A CA 1
ATOM 885 C C . GLY A 1 107 ? -6.495 12.655 -3.596 1.00 75.94 107 GLY A C 1
ATOM 886 O O . GLY A 1 107 ? -7.058 12.865 -2.524 1.00 75.94 107 GLY A O 1
ATOM 887 N N . ASP A 1 108 ? -7.121 12.752 -4.766 1.00 83.38 108 ASP A N 1
ATOM 888 C CA . ASP A 1 108 ? -8.529 13.114 -4.939 1.00 83.38 108 ASP A CA 1
ATOM 889 C C . ASP A 1 108 ? -9.499 11.957 -4.636 1.00 83.38 108 ASP A C 1
ATOM 891 O O . ASP A 1 108 ? -10.718 12.135 -4.603 1.00 83.38 108 ASP A O 1
ATOM 895 N N . GLY A 1 109 ? -8.959 10.771 -4.361 1.00 83.69 109 GLY A N 1
ATOM 896 C CA . GLY A 1 109 ? -9.716 9.573 -4.071 1.00 83.69 109 GLY A CA 1
ATOM 897 C C . GLY A 1 109 ? -8.853 8.397 -3.619 1.00 83.69 109 GLY A C 1
ATOM 898 O O . GLY A 1 109 ? -7.656 8.485 -3.334 1.00 83.69 109 GLY A O 1
ATOM 899 N N . ALA A 1 110 ? -9.507 7.247 -3.524 1.00 86.25 110 ALA A N 1
ATOM 900 C CA . ALA A 1 110 ? -8.847 5.979 -3.290 1.00 86.25 110 ALA A CA 1
ATOM 901 C C . ALA A 1 110 ? -9.599 4.868 -4.019 1.00 86.25 110 ALA A C 1
ATOM 903 O O . ALA A 1 110 ? -10.829 4.868 -4.094 1.00 86.25 110 ALA A O 1
ATOM 904 N N . VAL A 1 111 ? -8.852 3.901 -4.535 1.00 88.69 111 VAL A N 1
ATOM 905 C CA . VAL A 1 111 ? -9.389 2.686 -5.136 1.00 88.69 111 VAL A CA 1
ATOM 906 C C . VAL A 1 111 ? -9.334 1.581 -4.093 1.00 88.69 111 VAL A C 1
ATOM 908 O O . VAL A 1 111 ? -8.265 1.233 -3.590 1.00 88.69 111 VAL A O 1
ATOM 911 N N . PHE A 1 112 ? -10.494 1.015 -3.774 1.00 88.25 112 PHE A N 1
ATOM 912 C CA . PHE A 1 112 ? -10.597 -0.158 -2.918 1.00 88.25 112 PHE A CA 1
ATOM 913 C C . PHE A 1 112 ? -10.717 -1.419 -3.776 1.00 88.25 112 PHE A C 1
ATOM 915 O O . PHE A 1 112 ? -11.589 -1.501 -4.640 1.00 88.25 112 PHE A O 1
ATOM 922 N N . ILE A 1 113 ? -9.846 -2.403 -3.543 1.00 89.88 113 ILE A N 1
ATOM 923 C CA . ILE A 1 113 ? -9.841 -3.679 -4.268 1.00 89.88 113 ILE A CA 1
ATOM 924 C C . ILE A 1 113 ? -9.919 -4.808 -3.247 1.00 89.88 113 ILE A C 1
ATOM 926 O O . ILE A 1 113 ? -9.086 -4.904 -2.347 1.00 89.88 113 ILE A O 1
ATOM 930 N N . SER A 1 114 ? -10.903 -5.693 -3.389 1.00 88.69 114 SER A N 1
ATOM 931 C CA . SER A 1 114 ? -11.011 -6.873 -2.538 1.00 88.69 114 SER A CA 1
ATOM 932 C C . SER A 1 114 ? -11.698 -8.027 -3.255 1.00 88.69 114 SER A C 1
ATOM 934 O O . SER A 1 114 ? -12.542 -7.815 -4.122 1.00 88.69 114 SER A O 1
ATOM 936 N N . ASN A 1 115 ? -11.338 -9.249 -2.870 1.00 87.25 115 ASN A N 1
ATOM 937 C CA . ASN A 1 115 ? -12.047 -10.474 -3.238 1.00 87.25 115 ASN A CA 1
ATOM 938 C C . ASN A 1 115 ? -12.877 -11.048 -2.075 1.00 87.25 115 ASN A C 1
ATOM 940 O O . ASN A 1 115 ? -13.338 -12.185 -2.144 1.00 87.25 115 ASN A O 1
ATOM 944 N N . ASP A 1 116 ? -13.054 -10.282 -0.999 1.00 86.38 116 ASP A N 1
ATOM 945 C CA . ASP A 1 116 ? -13.922 -10.653 0.108 1.00 86.38 116 ASP A CA 1
ATOM 946 C C . ASP A 1 116 ? -15.388 -10.392 -0.264 1.00 86.38 116 ASP A C 1
ATOM 948 O O . ASP A 1 116 ? -15.777 -9.282 -0.641 1.00 86.38 116 ASP A O 1
ATOM 952 N N . ASN A 1 117 ? -16.227 -11.419 -0.114 1.00 85.69 117 ASN A N 1
ATOM 953 C CA . ASN A 1 117 ? -17.648 -11.346 -0.446 1.00 85.69 117 ASN A CA 1
ATOM 954 C C . ASN A 1 117 ? -18.403 -10.252 0.323 1.00 85.69 117 ASN A C 1
ATOM 956 O O . ASN A 1 117 ? -19.418 -9.764 -0.180 1.00 85.69 117 ASN A O 1
ATOM 960 N N . ARG A 1 118 ? -17.913 -9.813 1.492 1.00 86.69 118 ARG A N 1
ATOM 961 C CA . ARG A 1 118 ? -18.478 -8.680 2.248 1.00 86.69 118 ARG A CA 1
ATOM 962 C C . ARG A 1 118 ? -18.448 -7.368 1.461 1.00 86.69 118 ARG A C 1
ATOM 964 O O . ARG A 1 118 ? -19.269 -6.496 1.726 1.00 86.69 118 ARG A O 1
ATOM 971 N N . TYR A 1 119 ? -17.557 -7.247 0.479 1.00 86.69 119 TYR A N 1
ATOM 972 C CA . TYR A 1 119 ? -17.400 -6.055 -0.358 1.00 86.69 119 TYR A CA 1
ATOM 973 C C . TYR A 1 119 ? -17.833 -6.279 -1.816 1.00 86.69 119 TYR A C 1
ATOM 975 O O . TYR A 1 119 ? -17.631 -5.412 -2.659 1.00 86.69 119 TYR A O 1
ATOM 983 N N . SER A 1 120 ? -18.455 -7.424 -2.122 1.00 88.06 120 SER A N 1
ATOM 984 C CA . SER A 1 120 ? -18.870 -7.796 -3.486 1.00 88.06 120 SER A CA 1
ATOM 985 C C . SER A 1 120 ? -20.010 -6.944 -4.059 1.00 88.06 120 SER A C 1
ATOM 987 O O . SER A 1 120 ? -20.228 -6.931 -5.268 1.00 88.06 120 SER A O 1
ATOM 989 N N . GLN A 1 121 ? -20.762 -6.250 -3.200 1.00 89.50 121 GLN A N 1
ATOM 990 C CA . GLN A 1 121 ? -21.896 -5.410 -3.580 1.00 89.50 121 GLN A CA 1
ATOM 991 C C . GLN A 1 121 ? -21.871 -4.108 -2.782 1.00 89.50 121 GLN A C 1
ATOM 993 O O . GLN A 1 121 ? -21.588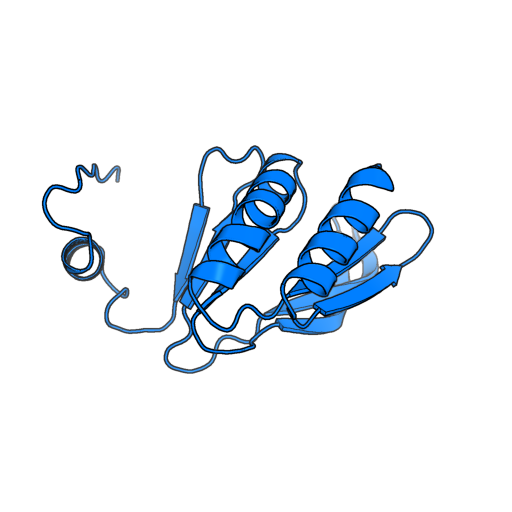 -4.121 -1.582 1.00 89.50 121 GLN A O 1
ATOM 998 N N . LEU A 1 122 ? -22.264 -2.995 -3.413 1.00 87.44 122 LEU A N 1
ATOM 999 C CA . LEU A 1 122 ? -22.352 -1.688 -2.746 1.00 87.44 122 LEU A CA 1
ATOM 1000 C C . LEU A 1 122 ? -23.250 -1.728 -1.499 1.00 87.44 122 LEU A C 1
ATOM 1002 O O . LEU A 1 122 ? -22.909 -1.139 -0.481 1.00 87.44 122 LEU A O 1
ATOM 1006 N N . SER A 1 123 ? -24.358 -2.473 -1.545 1.00 88.62 123 SER A N 1
ATOM 1007 C CA . SER A 1 123 ? -25.290 -2.644 -0.418 1.00 88.62 123 SER A CA 1
ATOM 1008 C C . SER A 1 123 ? -24.697 -3.400 0.777 1.00 88.62 123 SER A C 1
ATOM 1010 O O . SER A 1 123 ? -25.210 -3.285 1.891 1.00 88.62 123 SER A O 1
ATOM 1012 N N . LEU A 1 124 ? -23.656 -4.208 0.556 1.00 89.12 124 LEU A N 1
ATOM 1013 C CA . LEU A 1 124 ? -22.923 -4.911 1.607 1.00 89.12 124 LEU A CA 1
ATOM 1014 C C . LEU A 1 124 ? -21.784 -4.038 2.137 1.00 89.12 124 LEU A C 1
ATOM 1016 O O . LEU A 1 124 ? -21.633 -3.926 3.350 1.00 89.12 124 LEU A O 1
ATOM 1020 N N . LEU A 1 125 ? -21.066 -3.351 1.243 1.00 87.31 125 LEU A N 1
ATOM 1021 C CA . LEU A 1 125 ? -20.004 -2.410 1.597 1.00 87.31 125 LEU A CA 1
ATOM 1022 C C . LEU A 1 125 ? -20.518 -1.275 2.492 1.00 87.31 125 LEU A C 1
ATOM 1024 O O . LEU A 1 125 ? -19.924 -0.986 3.523 1.00 87.31 125 LEU A O 1
ATOM 1028 N N . THR A 1 126 ? -21.649 -0.651 2.159 1.00 89.12 126 THR A N 1
ATOM 1029 C CA . THR A 1 126 ? -22.168 0.476 2.957 1.00 89.12 126 THR A CA 1
ATOM 1030 C C . THR A 1 126 ? -22.563 0.073 4.378 1.00 89.12 126 THR A C 1
ATOM 1032 O O . THR A 1 126 ? -22.566 0.915 5.273 1.00 89.12 126 THR A O 1
ATOM 1035 N N . LYS A 1 127 ? -22.838 -1.216 4.629 1.00 89.06 127 LYS A N 1
ATOM 1036 C CA . LYS A 1 127 ? -23.098 -1.739 5.981 1.00 89.06 127 LYS A CA 1
ATOM 1037 C C . LYS A 1 127 ? -21.843 -1.815 6.846 1.00 89.06 127 LYS A C 1
ATOM 1039 O O . LYS A 1 127 ? -21.972 -1.959 8.057 1.00 89.06 127 LYS A O 1
ATOM 1044 N N . THR A 1 128 ? -20.650 -1.745 6.254 1.00 87.69 128 THR A N 1
ATOM 1045 C CA . THR A 1 128 ? -19.385 -1.758 6.999 1.00 87.69 128 THR A CA 1
ATOM 1046 C C . THR A 1 128 ? -18.923 -0.358 7.393 1.00 87.69 128 THR A C 1
ATOM 1048 O O . THR A 1 128 ? -17.904 -0.226 8.067 1.00 87.69 128 THR A O 1
ATOM 1051 N N . PHE A 1 129 ? -19.629 0.693 6.971 1.00 89.88 129 PHE A N 1
ATOM 1052 C CA . PHE A 1 129 ? -19.265 2.059 7.323 1.00 89.88 129 PHE A CA 1
ATOM 1053 C C . PHE A 1 129 ? -19.546 2.354 8.804 1.00 89.88 129 PHE A C 1
ATOM 1055 O O . PHE A 1 129 ? -20.524 1.846 9.361 1.00 89.88 129 PHE A O 1
ATOM 1062 N N . PRO A 1 130 ? -18.724 3.201 9.451 1.00 91.31 130 PRO A N 1
ATOM 1063 C CA . PRO A 1 130 ? -19.015 3.693 10.790 1.00 91.31 130 PRO A CA 1
ATOM 1064 C C . PRO A 1 130 ? -20.404 4.336 10.877 1.00 91.31 130 PRO A C 1
ATOM 1066 O O . PRO A 1 130 ? -20.897 4.929 9.911 1.00 91.31 130 PRO A O 1
ATOM 1069 N N . LEU A 1 131 ? -21.016 4.270 12.061 1.00 91.38 131 LEU A N 1
ATOM 1070 C CA . LEU A 1 131 ? -22.274 4.962 12.347 1.00 91.38 131 LEU A CA 1
ATOM 1071 C C . LEU A 1 131 ? -22.167 6.453 11.980 1.00 91.38 131 LEU A C 1
ATOM 1073 O O . LEU A 1 131 ? -21.163 7.097 12.277 1.00 91.38 131 LEU A O 1
ATOM 1077 N N . ASN A 1 132 ? -23.223 6.995 11.366 1.00 89.69 132 ASN A N 1
ATOM 1078 C CA . ASN A 1 132 ? -23.313 8.382 10.881 1.00 89.69 132 ASN A CA 1
ATOM 1079 C C . ASN A 1 132 ? -22.380 8.741 9.707 1.00 89.69 132 ASN A C 1
ATOM 1081 O O . ASN A 1 132 ? -22.161 9.922 9.437 1.00 89.69 132 ASN A O 1
ATOM 1085 N N . THR A 1 133 ? -21.850 7.753 8.981 1.00 90.94 133 THR A N 1
ATOM 1086 C CA . THR A 1 133 ? -21.115 8.011 7.735 1.00 90.94 133 THR A CA 1
ATOM 1087 C C . THR A 1 133 ? -22.074 8.487 6.645 1.00 90.94 133 THR A C 1
ATOM 1089 O O . THR A 1 133 ? -22.980 7.757 6.244 1.00 90.94 133 THR A O 1
ATOM 1092 N N . ASN A 1 134 ? -21.851 9.698 6.136 1.00 91.31 134 ASN A N 1
ATOM 1093 C CA . ASN A 1 134 ? -22.551 10.205 4.959 1.00 91.31 134 ASN A CA 1
ATOM 1094 C C . ASN A 1 134 ? -21.889 9.653 3.694 1.00 91.31 134 ASN A C 1
ATOM 1096 O O . ASN A 1 134 ? -20.672 9.740 3.547 1.00 91.31 134 ASN A O 1
ATOM 1100 N N . TYR A 1 135 ? -22.682 9.123 2.765 1.00 88.69 135 TYR A N 1
ATOM 1101 C CA . TYR A 1 135 ? -22.189 8.653 1.474 1.00 88.69 135 TYR A CA 1
ATOM 1102 C C . TYR A 1 135 ? -23.190 8.963 0.362 1.00 88.69 135 TYR A C 1
ATOM 1104 O O . TYR A 1 135 ? -24.390 9.098 0.597 1.00 88.69 135 TYR A O 1
ATOM 1112 N N . SER A 1 136 ? -22.679 9.070 -0.861 1.00 89.00 136 SER A N 1
ATOM 1113 C CA . SER A 1 136 ? -23.471 9.192 -2.084 1.00 89.00 136 SER A CA 1
ATOM 1114 C C . SER A 1 136 ? -22.970 8.164 -3.090 1.00 89.00 136 SER A C 1
ATOM 1116 O O . SER A 1 136 ? -21.778 7.866 -3.134 1.00 89.00 136 SER A O 1
ATOM 1118 N N . ILE A 1 137 ? -23.891 7.581 -3.853 1.00 84.38 137 ILE A N 1
ATOM 1119 C CA . ILE A 1 137 ? -23.577 6.620 -4.909 1.00 84.38 137 ILE A CA 1
ATOM 1120 C C . ILE A 1 137 ? -23.913 7.305 -6.227 1.00 84.38 137 ILE A C 1
ATOM 1122 O O . ILE A 1 137 ? -25.054 7.718 -6.432 1.00 84.38 137 ILE A O 1
ATOM 1126 N N . TRP A 1 138 ? -22.911 7.430 -7.089 1.00 77.56 138 TRP A N 1
ATOM 1127 C CA . TRP A 1 138 ? -23.044 7.972 -8.435 1.00 77.56 138 TRP A CA 1
ATOM 1128 C C . TRP A 1 138 ? -22.916 6.796 -9.405 1.00 77.56 138 TRP A C 1
ATOM 1130 O O . TRP A 1 138 ? -21.930 6.061 -9.336 1.00 77.56 138 TRP A O 1
ATOM 1140 N N . CYS A 1 139 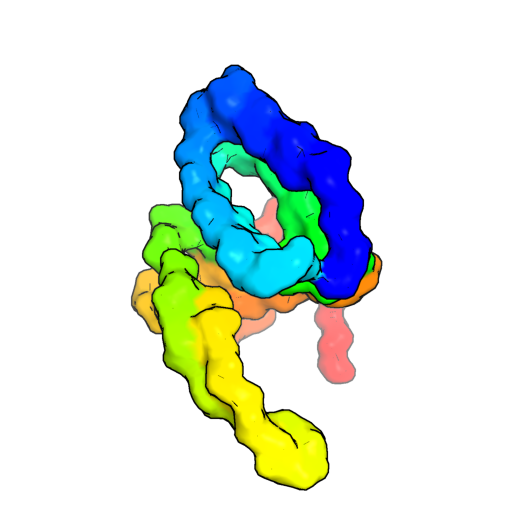? -23.941 6.584 -10.228 1.00 62.28 139 CYS A N 1
ATOM 1141 C CA . CYS A 1 139 ? -23.998 5.528 -11.240 1.00 62.28 139 CYS A CA 1
ATOM 1142 C C . CYS A 1 139 ? -23.836 6.128 -12.634 1.00 62.28 139 CYS A C 1
ATOM 1144 O O . CYS A 1 139 ? -24.418 7.215 -12.859 1.00 62.28 139 CYS A O 1
#

Secondary structure (DSSP, 8-state):
----HHHHHHHHHHHHHTT-EEEEEEETTTEEEEEEE--SHHHHHHHHHHHHHHHHTT---EEESSS--EEEEEEEEE-GGG-EEEEEEEEE---TT-EEEEEPGGGS-EEEEE--GGGSSHHHHGGGSPTT-------